Protein AF-A0A1V2LPP2-F1 (afdb_monomer_lite)

Structure (mmCIF, N/CA/C/O backbone):
data_AF-A0A1V2LPP2-F1
#
_entry.id   AF-A0A1V2LPP2-F1
#
loop_
_atom_site.group_PDB
_atom_site.id
_atom_site.type_symbol
_atom_site.label_atom_id
_atom_site.label_alt_id
_atom_site.label_comp_id
_atom_site.label_asym_id
_atom_site.label_entity_id
_atom_site.label_seq_id
_atom_site.pdbx_PDB_ins_code
_atom_site.Cartn_x
_atom_site.Cartn_y
_atom_site.Cartn_z
_atom_site.occupancy
_atom_site.B_iso_or_equiv
_atom_site.auth_seq_id
_atom_site.auth_comp_id
_atom_site.auth_asym_id
_atom_site.auth_atom_id
_atom_site.pdbx_PDB_model_num
ATOM 1 N N . MET A 1 1 ? -11.084 9.846 -14.780 1.00 40.81 1 MET A N 1
ATOM 2 C CA . MET A 1 1 ? -11.431 8.415 -14.647 1.00 40.81 1 MET A CA 1
ATOM 3 C C . MET 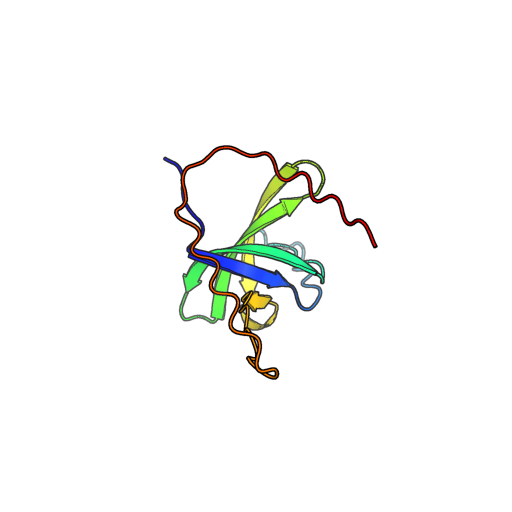A 1 1 ? -11.225 8.029 -13.189 1.00 40.81 1 MET A C 1
ATOM 5 O O . MET A 1 1 ? -10.128 8.234 -12.692 1.00 40.81 1 MET A O 1
ATOM 9 N N . SER A 1 2 ? -12.266 7.594 -12.475 1.00 50.78 2 SER A N 1
ATOM 10 C CA . SER A 1 2 ? -12.162 7.215 -11.057 1.00 50.78 2 SER A CA 1
ATOM 11 C C . SER A 1 2 ? -11.580 5.801 -10.973 1.00 50.78 2 SER A C 1
ATOM 13 O O . SER A 1 2 ? -12.272 4.835 -11.284 1.00 50.78 2 SER A O 1
ATOM 15 N N . GLN A 1 3 ? -10.287 5.676 -10.663 1.00 62.00 3 GLN A N 1
ATOM 16 C CA . GLN A 1 3 ? -9.673 4.365 -10.444 1.00 62.00 3 GLN A CA 1
ATOM 17 C C . GLN A 1 3 ? -10.089 3.867 -9.061 1.00 62.00 3 GLN A C 1
ATOM 19 O O . GLN A 1 3 ? -9.754 4.472 -8.045 1.00 62.00 3 GLN A O 1
ATOM 24 N N . LYS A 1 4 ? -10.873 2.789 -9.037 1.00 78.69 4 LYS A N 1
ATOM 25 C CA . LYS A 1 4 ? -11.294 2.130 -7.804 1.00 78.69 4 LYS A CA 1
ATOM 26 C C . LYS A 1 4 ? -10.186 1.169 -7.357 1.00 78.69 4 LYS A C 1
ATOM 28 O O . LYS A 1 4 ? -9.716 0.401 -8.196 1.00 78.69 4 LYS A O 1
ATOM 33 N N . PRO A 1 5 ? -9.796 1.169 -6.073 1.00 82.56 5 PRO A N 1
ATOM 34 C CA . PRO A 1 5 ? -8.819 0.212 -5.572 1.00 82.56 5 PRO A CA 1
ATOM 35 C C . PRO A 1 5 ? -9.356 -1.215 -5.680 1.00 82.56 5 PRO A C 1
ATOM 37 O O . PRO A 1 5 ? -10.550 -1.455 -5.472 1.00 82.56 5 PRO A O 1
ATOM 40 N N . ILE A 1 6 ? -8.469 -2.159 -5.998 1.00 85.50 6 ILE A N 1
ATOM 41 C CA . ILE A 1 6 ? -8.811 -3.578 -6.116 1.00 85.50 6 ILE A CA 1
ATOM 42 C C . ILE A 1 6 ? -9.188 -4.103 -4.732 1.00 85.50 6 ILE A C 1
ATOM 44 O O . ILE A 1 6 ? -10.247 -4.705 -4.560 1.00 85.50 6 ILE A O 1
ATOM 48 N N . ILE A 1 7 ? -8.323 -3.854 -3.742 1.00 86.88 7 ILE A N 1
ATOM 49 C CA . ILE A 1 7 ? -8.455 -4.343 -2.367 1.00 86.88 7 ILE A CA 1
ATOM 50 C C . ILE A 1 7 ? -7.991 -3.267 -1.385 1.00 86.88 7 ILE A C 1
ATOM 52 O O . ILE A 1 7 ? -7.034 -2.541 -1.644 1.00 86.88 7 ILE A O 1
ATOM 56 N N . THR A 1 8 ? -8.648 -3.212 -0.229 1.00 89.19 8 THR A N 1
ATOM 57 C CA . THR A 1 8 ? -8.192 -2.438 0.928 1.00 89.19 8 THR A CA 1
ATOM 58 C C . THR A 1 8 ? -7.510 -3.369 1.928 1.00 89.19 8 THR A C 1
ATOM 60 O O . THR A 1 8 ? -8.034 -4.431 2.281 1.00 89.19 8 THR A O 1
ATOM 63 N N . ALA A 1 9 ? -6.335 -2.969 2.387 1.00 91.12 9 ALA A N 1
ATOM 64 C CA . ALA A 1 9 ? -5.547 -3.668 3.389 1.00 91.12 9 ALA A CA 1
ATOM 65 C C . ALA A 1 9 ? -5.122 -2.692 4.492 1.00 91.12 9 ALA A C 1
ATOM 67 O O . ALA A 1 9 ? -5.292 -1.481 4.351 1.00 91.12 9 ALA A O 1
ATOM 68 N N . HIS A 1 10 ? -4.573 -3.223 5.579 1.00 91.50 10 HIS A N 1
ATOM 69 C CA . HIS A 1 10 ? -3.813 -2.435 6.544 1.00 91.50 10 HIS A CA 1
ATOM 70 C C . HIS A 1 10 ? -2.372 -2.927 6.595 1.00 91.50 10 HIS A C 1
ATOM 72 O O . HIS A 1 10 ? -2.095 -4.113 6.377 1.00 91.50 10 HIS A O 1
ATOM 78 N N . ALA A 1 11 ? -1.456 -2.012 6.871 1.00 91.94 11 ALA A N 1
ATOM 79 C CA . ALA A 1 11 ? -0.074 -2.342 7.150 1.00 91.94 11 ALA A CA 1
ATOM 80 C C . ALA A 1 11 ? 0.036 -2.983 8.539 1.00 91.94 11 ALA A C 1
ATOM 82 O O . ALA A 1 11 ? -0.448 -2.447 9.528 1.00 91.94 11 ALA A O 1
ATOM 83 N N . ILE A 1 12 ? 0.688 -4.142 8.617 1.00 93.38 12 ILE A N 1
ATOM 84 C CA . ILE A 1 12 ? 0.901 -4.859 9.888 1.00 93.38 12 ILE A CA 1
ATOM 85 C C . ILE A 1 12 ? 2.247 -4.534 10.536 1.00 93.38 12 ILE A C 1
ATOM 87 O O . ILE A 1 12 ? 2.510 -4.952 11.658 1.00 93.38 12 ILE A O 1
ATOM 91 N N . ARG A 1 13 ? 3.132 -3.841 9.815 1.00 91.12 13 ARG A N 1
ATOM 92 C CA . ARG A 1 13 ? 4.452 -3.430 10.295 1.00 91.12 13 ARG A CA 1
ATOM 93 C C . ARG A 1 13 ? 4.970 -2.250 9.480 1.00 91.12 13 ARG A C 1
ATOM 95 O O . ARG A 1 13 ? 4.562 -2.060 8.336 1.00 91.12 13 ARG A O 1
ATOM 102 N N . ASN A 1 14 ? 5.932 -1.532 10.046 1.00 92.81 14 ASN A N 1
ATOM 103 C CA . ASN A 1 14 ? 6.587 -0.418 9.370 1.00 92.81 14 ASN A CA 1
ATOM 104 C C . ASN A 1 14 ? 7.436 -0.909 8.188 1.00 92.81 14 ASN A C 1
ATOM 106 O O . ASN A 1 14 ? 8.202 -1.870 8.310 1.00 92.81 14 ASN A O 1
ATOM 110 N N . TYR A 1 15 ? 7.340 -0.209 7.064 1.00 91.12 15 TYR A N 1
ATOM 111 C CA . TYR A 1 15 ? 8.219 -0.351 5.912 1.00 91.12 15 TYR A CA 1
ATOM 112 C C . TYR A 1 15 ? 8.819 1.014 5.582 1.00 91.12 15 TYR A C 1
ATOM 114 O O . TYR A 1 15 ? 8.117 1.924 5.144 1.00 91.12 15 TYR A O 1
ATOM 122 N N . LEU A 1 16 ? 10.122 1.148 5.823 1.00 91.62 16 LEU A N 1
ATOM 123 C CA . LEU A 1 16 ? 10.890 2.362 5.563 1.00 91.62 16 LEU A CA 1
ATOM 124 C C . LEU A 1 16 ? 11.878 2.057 4.42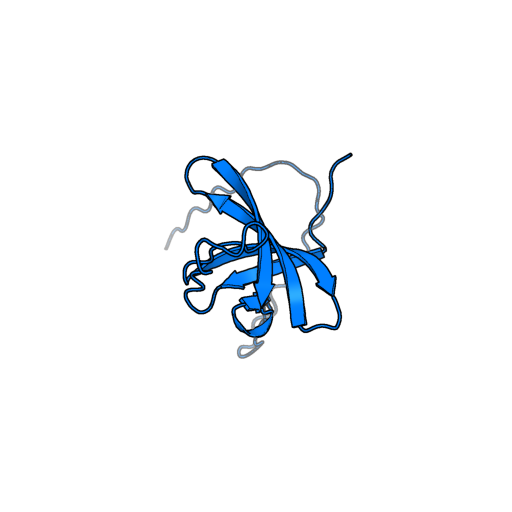8 1.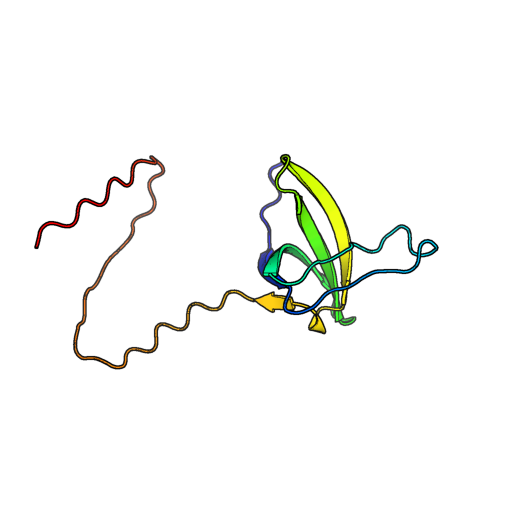00 91.62 16 LEU A C 1
ATOM 126 O O . LEU A 1 16 ? 12.918 1.445 4.689 1.00 91.62 16 LEU A O 1
ATOM 130 N N . PRO A 1 17 ? 11.550 2.383 3.167 1.00 87.50 17 PRO A N 1
ATOM 131 C CA . PRO A 1 17 ? 12.475 2.171 2.063 1.00 87.50 17 PRO A CA 1
ATOM 132 C C . PRO A 1 17 ? 13.691 3.099 2.188 1.00 87.50 17 PRO A C 1
ATOM 134 O O . PRO A 1 17 ? 13.580 4.227 2.663 1.00 87.50 17 PRO A O 1
ATOM 137 N N . SER A 1 18 ? 14.861 2.636 1.740 1.00 87.25 18 SER A N 1
ATOM 138 C CA . SER A 1 18 ? 16.051 3.488 1.631 1.00 87.25 18 SER A CA 1
ATOM 139 C C . SER A 1 18 ? 15.806 4.647 0.658 1.00 87.25 18 SER A C 1
ATOM 141 O O . SER A 1 18 ? 15.116 4.470 -0.346 1.00 87.25 18 SER A O 1
ATOM 143 N N . ASN A 1 19 ? 16.436 5.802 0.897 1.00 79.75 19 ASN A N 1
ATOM 144 C CA . ASN A 1 19 ? 16.262 7.018 0.083 1.00 79.75 19 ASN A CA 1
ATOM 145 C C . ASN A 1 19 ? 16.562 6.834 -1.420 1.00 79.75 19 ASN A C 1
ATOM 147 O O . ASN A 1 19 ? 16.084 7.614 -2.243 1.00 79.75 19 ASN A O 1
ATOM 151 N N . ASP A 1 20 ? 17.325 5.806 -1.793 1.00 82.38 20 ASP A N 1
ATOM 152 C CA . ASP A 1 20 ? 17.652 5.491 -3.189 1.00 82.38 20 ASP A CA 1
ATOM 153 C C . ASP A 1 20 ? 16.474 4.862 -3.961 1.00 82.38 20 ASP A C 1
ATOM 155 O O . ASP A 1 20 ? 16.450 4.862 -5.195 1.00 82.38 20 ASP A O 1
ATOM 159 N N . LEU A 1 21 ? 15.457 4.357 -3.256 1.00 79.94 21 LEU A N 1
ATOM 160 C CA . LEU A 1 21 ? 14.294 3.684 -3.832 1.00 79.94 21 LEU A CA 1
ATOM 161 C C . LEU A 1 21 ? 13.129 4.660 -4.056 1.00 79.94 21 LEU A C 1
ATOM 163 O O . LEU A 1 21 ? 12.121 4.634 -3.354 1.00 79.94 21 LEU A O 1
ATOM 167 N N . LYS A 1 22 ? 13.236 5.489 -5.100 1.00 77.94 22 LYS A N 1
ATOM 168 C CA . LYS A 1 22 ? 12.252 6.546 -5.428 1.00 77.94 22 LYS A CA 1
ATOM 169 C C . LYS A 1 22 ? 10.820 6.069 -5.705 1.00 77.94 22 LYS A C 1
ATOM 171 O O . LYS A 1 22 ? 9.898 6.871 -5.636 1.00 77.94 22 LYS A O 1
ATOM 176 N N . ASN A 1 23 ? 10.635 4.793 -6.036 1.00 87.81 23 ASN A N 1
ATOM 177 C CA . ASN A 1 23 ? 9.324 4.235 -6.383 1.00 87.81 23 ASN A CA 1
ATOM 178 C C . ASN A 1 23 ? 8.682 3.462 -5.224 1.00 87.81 23 ASN A C 1
ATOM 180 O O . ASN A 1 23 ? 7.608 2.889 -5.403 1.00 87.81 23 ASN A O 1
ATOM 184 N N . CYS A 1 24 ? 9.348 3.389 -4.070 1.00 89.44 24 CYS A N 1
ATOM 185 C CA . CYS A 1 24 ? 8.835 2.665 -2.918 1.00 89.44 24 CYS A CA 1
ATOM 186 C C . CYS A 1 24 ? 7.959 3.566 -2.053 1.00 89.44 24 CYS A C 1
ATOM 188 O O . CYS A 1 24 ? 8.278 4.732 -1.829 1.00 89.44 24 CYS A O 1
ATOM 190 N N . LEU A 1 25 ? 6.862 3.001 -1.559 1.00 90.12 25 LEU A N 1
ATOM 191 C CA . LEU A 1 25 ? 5.960 3.685 -0.647 1.00 90.12 25 LEU A CA 1
ATOM 192 C C . LEU A 1 25 ? 6.376 3.397 0.789 1.00 90.12 25 LEU A C 1
ATOM 194 O O . LEU A 1 25 ? 6.586 2.239 1.145 1.00 90.12 25 LEU A O 1
ATOM 198 N N . GLN A 1 26 ? 6.474 4.433 1.613 1.00 90.69 26 GLN A N 1
ATOM 199 C CA . GLN A 1 26 ? 6.632 4.252 3.048 1.00 90.69 26 GLN A CA 1
ATOM 200 C C . GLN A 1 26 ? 5.300 3.793 3.649 1.00 90.69 26 GLN A C 1
ATOM 202 O O . GLN A 1 26 ? 4.258 4.371 3.353 1.00 90.69 26 GLN A O 1
ATOM 207 N N . LEU A 1 27 ? 5.341 2.772 4.504 1.00 90.06 27 LEU A N 1
ATOM 208 C CA . LEU A 1 27 ? 4.176 2.308 5.255 1.00 90.06 27 LEU A CA 1
ATOM 209 C C . LEU A 1 27 ? 4.462 2.394 6.746 1.00 90.06 27 LEU A C 1
ATOM 211 O O . LEU A 1 27 ? 5.513 1.926 7.198 1.00 90.06 27 LEU A O 1
ATOM 215 N N . LEU A 1 28 ? 3.525 2.934 7.516 1.00 91.19 28 LEU A N 1
ATOM 216 C CA . LEU A 1 28 ? 3.524 2.794 8.965 1.00 91.19 28 LEU A CA 1
ATOM 217 C C . LEU A 1 28 ? 2.534 1.706 9.363 1.00 91.19 28 LEU A C 1
ATOM 219 O O . LEU A 1 28 ? 1.552 1.439 8.676 1.00 91.19 28 LEU A O 1
ATOM 223 N N . GLN A 1 29 ? 2.824 1.027 10.463 1.00 92.25 29 GLN A N 1
ATOM 224 C CA . GLN A 1 29 ? 1.919 0.048 11.036 1.00 92.25 29 GLN A CA 1
ATOM 225 C C . GLN A 1 29 ? 0.555 0.694 11.317 1.00 92.25 29 GLN A C 1
ATOM 227 O O . GLN A 1 29 ? 0.486 1.835 11.766 1.00 92.25 29 GLN A O 1
ATOM 232 N N . ASP A 1 30 ? -0.506 -0.065 11.051 1.00 89.25 30 ASP A N 1
ATOM 233 C CA . ASP A 1 30 ? -1.913 0.324 11.167 1.00 89.25 30 ASP A CA 1
ATOM 234 C C . ASP A 1 30 ? -2.407 1.338 10.114 1.00 89.25 30 ASP A C 1
ATOM 236 O O . ASP A 1 30 ? -3.597 1.664 10.094 1.00 89.25 30 ASP A O 1
ATOM 240 N N . ASP A 1 31 ? -1.558 1.751 9.161 1.00 89.81 31 ASP A N 1
ATOM 241 C CA . ASP A 1 31 ? -1.991 2.555 8.014 1.00 89.81 31 ASP A CA 1
ATOM 242 C C . ASP A 1 31 ? -2.924 1.770 7.088 1.00 89.81 31 ASP A C 1
ATOM 244 O O . ASP A 1 31 ? -2.729 0.581 6.810 1.00 89.81 31 ASP A O 1
ATOM 248 N N . VAL A 1 32 ? -3.920 2.468 6.538 1.00 89.69 32 VAL A N 1
ATOM 249 C CA . VAL A 1 32 ? -4.828 1.917 5.529 1.00 89.69 32 VAL A CA 1
ATOM 250 C C . VAL A 1 32 ? -4.225 2.096 4.142 1.00 89.69 32 VAL A C 1
ATOM 252 O O . VAL A 1 32 ? -3.973 3.210 3.684 1.00 89.69 32 VAL A O 1
ATOM 255 N N . VAL A 1 33 ? -4.069 0.976 3.445 1.00 91.62 33 VAL A N 1
ATOM 256 C CA . VAL A 1 33 ? -3.466 0.892 2.116 1.00 91.62 33 VAL A CA 1
ATOM 257 C C . VAL A 1 33 ? -4.499 0.456 1.092 1.00 91.62 33 VAL A C 1
ATOM 259 O O . VAL A 1 33 ? -5.214 -0.539 1.261 1.00 91.62 33 VAL A O 1
ATOM 262 N N . TYR A 1 34 ? -4.542 1.188 -0.012 1.00 91.50 34 TYR A N 1
ATOM 263 C CA . TYR A 1 34 ? -5.410 0.913 -1.144 1.00 91.50 34 TYR A CA 1
ATOM 264 C C . TYR A 1 34 ? -4.584 0.284 -2.258 1.00 91.50 34 TYR A C 1
ATOM 266 O O . TYR A 1 34 ? -3.789 0.953 -2.913 1.00 91.50 34 TYR A O 1
ATOM 274 N N . ILE A 1 35 ? -4.752 -1.020 -2.457 1.00 91.69 35 ILE A N 1
ATOM 275 C CA . ILE A 1 35 ? -3.982 -1.783 -3.438 1.00 91.69 35 ILE A CA 1
ATOM 276 C C . ILE A 1 35 ? -4.589 -1.545 -4.820 1.00 91.69 35 ILE A C 1
ATOM 278 O O . ILE A 1 35 ? -5.764 -1.849 -5.056 1.00 91.69 35 ILE A O 1
ATOM 282 N N . MET A 1 36 ? -3.773 -0.995 -5.716 1.00 90.19 36 MET A N 1
ATOM 283 C CA . MET A 1 36 ? -4.145 -0.636 -7.083 1.00 90.19 36 MET A CA 1
ATOM 284 C C . MET A 1 36 ? -3.754 -1.724 -8.076 1.00 90.19 36 MET A C 1
ATOM 286 O O . MET A 1 36 ? -4.514 -1.968 -9.006 1.00 90.19 36 MET A O 1
ATOM 290 N N . ASP A 1 37 ? -2.616 -2.389 -7.858 1.00 88.31 37 ASP A N 1
ATOM 291 C CA . ASP A 1 37 ? -2.168 -3.516 -8.673 1.00 88.31 37 ASP A CA 1
ATOM 292 C C . ASP A 1 37 ? -1.488 -4.590 -7.813 1.00 88.31 37 ASP A C 1
ATOM 294 O O . ASP A 1 37 ? -0.681 -4.301 -6.922 1.00 88.31 37 ASP A O 1
ATOM 298 N N . LYS A 1 38 ? -1.829 -5.847 -8.091 1.00 85.94 38 LYS A N 1
ATOM 299 C CA . LYS A 1 38 ? -1.254 -7.026 -7.453 1.00 85.94 38 LYS A CA 1
ATOM 300 C C . LYS A 1 38 ? -0.353 -7.728 -8.453 1.00 85.94 38 LYS A C 1
ATOM 302 O O . LYS A 1 38 ? -0.807 -8.600 -9.185 1.00 85.94 38 LYS A O 1
ATOM 307 N N . SER A 1 39 ? 0.928 -7.376 -8.445 1.00 83.25 39 SER A N 1
ATOM 308 C CA . SER A 1 39 ? 1.922 -8.142 -9.192 1.00 83.25 39 SER A CA 1
ATOM 309 C C . SER A 1 39 ? 2.207 -9.480 -8.499 1.00 83.25 39 SER A C 1
ATOM 311 O O . SER A 1 39 ? 2.273 -9.555 -7.265 1.00 83.25 39 SER A O 1
ATOM 313 N N . ASP A 1 40 ? 2.441 -10.524 -9.296 1.00 78.69 40 ASP A N 1
ATOM 314 C CA . ASP A 1 40 ? 2.827 -11.865 -8.829 1.00 78.69 40 ASP A CA 1
ATOM 315 C C . ASP A 1 40 ? 4.205 -11.880 -8.144 1.00 78.69 40 ASP A C 1
ATOM 317 O O . ASP A 1 40 ? 4.528 -12.789 -7.380 1.00 78.69 40 ASP A O 1
ATOM 321 N N . ASN A 1 41 ? 4.993 -10.819 -8.333 1.00 79.94 41 ASN A N 1
ATOM 322 C CA . ASN A 1 41 ? 6.339 -10.661 -7.782 1.00 79.94 41 ASN A CA 1
ATOM 323 C C . ASN A 1 41 ? 6.359 -10.328 -6.278 1.00 79.94 41 ASN A C 1
ATOM 325 O O . ASN A 1 41 ? 7.391 -9.911 -5.763 1.00 79.94 41 ASN A O 1
ATOM 329 N N . GLN A 1 42 ? 5.232 -10.460 -5.570 1.00 86.38 42 GLN A N 1
ATOM 330 C CA . GLN A 1 42 ? 5.058 -10.090 -4.155 1.00 86.38 42 GLN A CA 1
ATOM 331 C C . GLN A 1 42 ? 5.282 -8.603 -3.839 1.00 86.38 42 GLN A C 1
ATOM 333 O O . GLN A 1 42 ? 5.344 -8.235 -2.668 1.00 86.38 42 GLN A O 1
ATOM 338 N N . TRP A 1 43 ? 5.371 -7.745 -4.852 1.00 90.06 43 TRP A N 1
ATOM 339 C CA . TRP A 1 43 ? 5.388 -6.293 -4.708 1.00 90.06 43 TRP A CA 1
ATOM 340 C C . TRP A 1 43 ? 4.088 -5.743 -5.262 1.00 90.06 43 TRP A C 1
ATOM 342 O O . TRP A 1 43 ? 3.714 -6.046 -6.394 1.00 90.06 43 TRP A O 1
ATOM 352 N N . TRP A 1 44 ? 3.378 -4.970 -4.456 1.00 91.75 44 TRP A N 1
ATOM 353 C CA . TRP A 1 44 ? 2.084 -4.420 -4.829 1.00 91.75 44 TRP A CA 1
ATOM 354 C C . TRP A 1 44 ? 2.193 -2.913 -4.996 1.00 91.75 44 TRP A C 1
ATOM 356 O O . TRP A 1 44 ? 2.855 -2.238 -4.205 1.00 91.75 44 TRP A O 1
ATOM 366 N N . ASP A 1 45 ? 1.541 -2.404 -6.037 1.00 91.62 45 ASP A N 1
ATOM 367 C CA . ASP A 1 45 ? 1.369 -0.973 -6.235 1.00 91.62 45 ASP A CA 1
ATOM 368 C C . ASP A 1 45 ? 0.147 -0.523 -5.446 1.00 91.62 45 ASP A C 1
ATOM 370 O O . ASP A 1 45 ? -0.939 -1.116 -5.521 1.00 91.62 45 ASP A O 1
ATOM 374 N N . SER A 1 46 ? 0.329 0.523 -4.658 1.00 91.81 46 SER A N 1
ATOM 375 C CA . SER A 1 46 ? -0.697 0.977 -3.741 1.00 91.81 46 SER A CA 1
ATOM 376 C C . SER A 1 46 ? -0.620 2.453 -3.463 1.00 91.81 46 SER A C 1
ATOM 378 O O . SER A 1 46 ? 0.354 3.134 -3.779 1.00 91.81 46 SER A O 1
ATOM 380 N N . VAL A 1 47 ? -1.693 2.918 -2.848 1.00 91.56 47 VAL A N 1
ATOM 381 C CA . VAL A 1 47 ? -1.886 4.294 -2.459 1.00 91.56 47 VAL A CA 1
ATOM 382 C C . VAL A 1 47 ? -2.175 4.350 -0.965 1.00 91.56 47 VAL A C 1
ATOM 384 O O . VAL A 1 47 ? -3.044 3.627 -0.472 1.00 91.56 47 VAL A O 1
ATOM 387 N N . VAL A 1 48 ? -1.474 5.235 -0.266 1.00 90.25 48 VAL A N 1
ATOM 388 C CA . VAL A 1 48 ? -1.759 5.640 1.113 1.00 90.25 48 VAL A CA 1
ATOM 389 C C . VAL A 1 48 ? -2.299 7.061 1.099 1.00 90.25 48 VAL A C 1
ATOM 391 O O . VAL A 1 48 ? -1.892 7.902 0.293 1.00 90.25 48 VAL A O 1
ATOM 394 N N . LEU A 1 49 ? -3.262 7.302 1.979 1.00 87.50 49 LEU A N 1
ATOM 395 C CA . LEU A 1 49 ? -3.819 8.618 2.242 1.00 87.50 49 LEU A CA 1
ATOM 396 C C . LEU A 1 49 ? -3.307 9.080 3.600 1.00 87.50 49 LEU A C 1
ATOM 398 O O . LEU A 1 49 ? -3.637 8.478 4.620 1.00 87.50 49 LEU A O 1
ATOM 402 N N . ASP A 1 50 ? -2.530 10.157 3.601 1.00 81.75 50 ASP A N 1
ATOM 403 C CA . ASP A 1 50 ? -2.084 10.786 4.836 1.00 81.75 50 ASP A CA 1
ATOM 404 C C . ASP A 1 50 ? -3.282 11.396 5.586 1.00 81.75 50 ASP A C 1
ATOM 406 O O . ASP A 1 50 ? -4.269 11.801 4.958 1.00 81.75 50 ASP A O 1
ATOM 410 N N . PRO A 1 51 ? -3.182 11.595 6.913 1.00 79.50 51 PRO A N 1
ATOM 411 C CA . PRO A 1 51 ? -4.212 12.281 7.699 1.00 79.50 51 PRO A CA 1
ATOM 412 C C . PRO A 1 51 ? -4.545 13.696 7.196 1.00 79.50 51 PRO A C 1
ATOM 414 O O . PRO A 1 51 ? -5.635 14.207 7.435 1.00 79.50 51 PRO A O 1
ATOM 417 N N . ILE A 1 52 ? -3.600 14.329 6.493 1.00 83.75 52 ILE A N 1
ATOM 418 C CA . ILE A 1 52 ? -3.724 15.674 5.907 1.00 83.75 52 ILE A CA 1
ATOM 419 C C . ILE A 1 52 ? -4.441 15.625 4.537 1.00 83.75 52 ILE A C 1
ATOM 421 O O . ILE A 1 52 ? -4.808 16.659 3.985 1.00 83.75 52 ILE A O 1
ATOM 425 N N . GLY A 1 53 ? -4.684 14.429 3.990 1.00 82.88 53 GLY A N 1
ATOM 426 C CA . GLY A 1 53 ? -5.324 14.213 2.690 1.00 82.88 53 GLY A CA 1
ATOM 427 C C . GLY A 1 53 ? -4.351 14.114 1.513 1.00 82.88 53 GLY A C 1
ATOM 428 O O . GLY A 1 53 ? -4.792 14.081 0.364 1.00 82.88 53 GLY A O 1
ATOM 429 N N . ASN A 1 54 ? -3.041 14.055 1.771 1.00 85.50 54 ASN A N 1
ATOM 430 C CA . ASN A 1 54 ? -2.056 13.810 0.721 1.00 85.50 54 ASN A CA 1
ATOM 431 C C . ASN A 1 54 ? -2.127 12.355 0.263 1.00 85.50 54 ASN A C 1
ATOM 433 O O . ASN A 1 54 ? -2.289 11.439 1.064 1.00 85.50 54 ASN A O 1
ATOM 437 N N . VAL A 1 55 ? -1.990 12.157 -1.042 1.00 88.12 55 VAL A N 1
ATOM 438 C CA . VAL A 1 55 ? -2.038 10.841 -1.672 1.00 88.12 55 VAL A CA 1
ATOM 439 C C . VAL A 1 55 ? -0.619 10.453 -2.047 1.00 88.12 55 VAL A C 1
ATOM 441 O O . VAL A 1 55 ? -0.018 11.079 -2.919 1.00 88.12 55 VAL A O 1
ATOM 444 N N . GLN A 1 56 ? -0.093 9.415 -1.409 1.00 90.19 56 GLN A N 1
ATOM 445 C CA . GLN A 1 56 ? 1.216 8.861 -1.727 1.00 90.19 56 GLN A CA 1
ATOM 446 C C . GLN A 1 56 ? 1.031 7.528 -2.442 1.00 90.19 56 GLN A C 1
ATOM 448 O O . GLN A 1 56 ? 0.309 6.660 -1.959 1.00 90.19 56 GLN A O 1
ATOM 453 N N . ARG A 1 57 ? 1.661 7.363 -3.607 1.00 91.19 57 ARG A N 1
ATOM 454 C CA . ARG A 1 57 ? 1.611 6.123 -4.388 1.00 91.19 57 ARG A CA 1
ATOM 455 C C . ARG A 1 57 ? 2.997 5.524 -4.498 1.00 91.19 57 ARG A C 1
ATOM 457 O O . ARG A 1 57 ? 3.954 6.242 -4.770 1.00 91.19 57 ARG A O 1
ATOM 464 N N . GLY A 1 58 ? 3.077 4.211 -4.375 1.00 92.00 58 GLY A N 1
ATOM 465 C CA . GLY A 1 58 ? 4.303 3.494 -4.656 1.00 92.00 58 GLY A CA 1
ATOM 466 C C . GLY A 1 58 ? 4.195 2.012 -4.363 1.00 92.00 58 GLY A C 1
ATOM 467 O O . GLY A 1 58 ? 3.141 1.474 -4.008 1.00 92.00 58 GLY A O 1
ATOM 468 N N . TRP A 1 59 ? 5.342 1.371 -4.515 1.00 91.81 59 TRP A N 1
ATOM 469 C CA . TRP A 1 59 ? 5.490 -0.063 -4.395 1.00 91.81 59 TRP A CA 1
ATOM 470 C C . TRP A 1 59 ? 5.912 -0.454 -2.989 1.00 91.81 59 TRP A C 1
ATOM 472 O O . TRP A 1 59 ? 6.771 0.185 -2.379 1.00 91.81 59 TRP A O 1
ATOM 482 N N . PHE A 1 60 ? 5.342 -1.544 -2.496 1.00 92.06 60 PHE A N 1
ATOM 483 C CA . PHE A 1 60 ? 5.773 -2.147 -1.245 1.00 92.06 60 PHE A CA 1
ATOM 484 C C . PHE A 1 60 ? 5.630 -3.679 -1.306 1.00 92.06 60 PHE A C 1
ATOM 486 O O . PHE A 1 60 ? 4.826 -4.209 -2.080 1.00 92.06 60 PHE A O 1
ATOM 493 N N . PRO A 1 61 ? 6.390 -4.418 -0.487 1.00 92.31 61 PRO A N 1
ATOM 494 C CA . PRO A 1 61 ? 6.265 -5.868 -0.371 1.00 92.31 61 PRO A CA 1
ATOM 495 C C . PRO A 1 61 ? 4.940 -6.303 0.280 1.00 92.31 61 PRO A C 1
ATOM 497 O O . PRO A 1 61 ? 4.663 -5.997 1.439 1.00 92.31 61 PRO A O 1
ATOM 500 N N . ALA A 1 62 ? 4.165 -7.127 -0.425 1.00 90.19 62 ALA A N 1
ATOM 501 C CA . ALA A 1 62 ? 2.849 -7.643 -0.039 1.00 90.19 62 ALA A CA 1
ATOM 502 C C . ALA A 1 62 ? 2.787 -8.207 1.388 1.00 90.19 62 ALA A C 1
ATOM 504 O O . ALA A 1 62 ? 1.793 -8.040 2.095 1.00 90.19 62 ALA A O 1
ATOM 505 N N . SER A 1 63 ? 3.875 -8.841 1.833 1.00 91.56 63 SER A N 1
ATOM 506 C CA . SER A 1 63 ? 3.984 -9.463 3.152 1.00 91.56 63 SER A CA 1
ATOM 507 C C . SER A 1 63 ? 3.853 -8.476 4.316 1.00 91.56 63 SER A C 1
ATOM 509 O O . SER A 1 63 ? 3.676 -8.926 5.446 1.00 91.56 63 SER A O 1
ATOM 511 N N . TYR A 1 64 ? 3.974 -7.165 4.076 1.00 91.81 64 TYR A N 1
ATOM 512 C CA . TYR A 1 64 ? 3.853 -6.094 5.075 1.00 91.81 64 TYR A CA 1
ATOM 513 C C . TYR A 1 64 ? 2.407 -5.652 5.305 1.00 91.81 64 TYR A C 1
ATOM 515 O O . TYR A 1 64 ? 2.152 -4.825 6.179 1.00 91.81 64 TYR A O 1
ATOM 523 N N . THR A 1 65 ? 1.457 -6.217 4.560 1.00 91.31 65 THR A N 1
ATOM 524 C CA . THR A 1 65 ? 0.046 -5.846 4.643 1.00 91.31 65 THR A CA 1
ATOM 525 C C . THR A 1 65 ? -0.845 -7.056 4.809 1.00 91.31 65 THR A C 1
ATOM 527 O O . THR A 1 65 ? -0.553 -8.142 4.309 1.00 91.31 65 THR A O 1
ATOM 530 N N . VAL A 1 66 ? -1.963 -6.852 5.494 1.00 90.44 66 VAL A N 1
ATOM 531 C CA . VAL A 1 66 ? -3.022 -7.844 5.631 1.00 90.44 66 VAL A CA 1
ATOM 532 C C . VAL A 1 66 ? -4.316 -7.239 5.118 1.00 90.44 66 VAL A C 1
ATOM 534 O O . VAL A 1 66 ? -4.711 -6.127 5.469 1.00 90.44 66 VAL A O 1
ATOM 537 N N . THR A 1 67 ? -4.983 -7.975 4.236 1.00 87.00 67 THR A N 1
ATOM 538 C CA . THR A 1 67 ? -6.271 -7.565 3.681 1.00 87.00 67 THR A CA 1
ATOM 539 C C . THR A 1 67 ? -7.313 -7.465 4.783 1.00 87.00 67 THR A C 1
ATOM 541 O O . THR A 1 67 ? -7.370 -8.335 5.652 1.00 87.00 67 THR A O 1
ATOM 544 N N . PHE A 1 68 ? -8.187 -6.460 4.718 1.00 78.69 68 PHE A N 1
ATOM 545 C CA . PHE A 1 68 ? -9.346 -6.411 5.605 1.00 78.69 68 PHE A CA 1
ATOM 546 C C . PHE A 1 68 ? -10.328 -7.530 5.240 1.00 78.69 68 PHE A C 1
ATOM 548 O O . PHE A 1 68 ? -11.209 -7.371 4.398 1.00 78.69 68 PHE A O 1
ATOM 555 N N . THR A 1 69 ?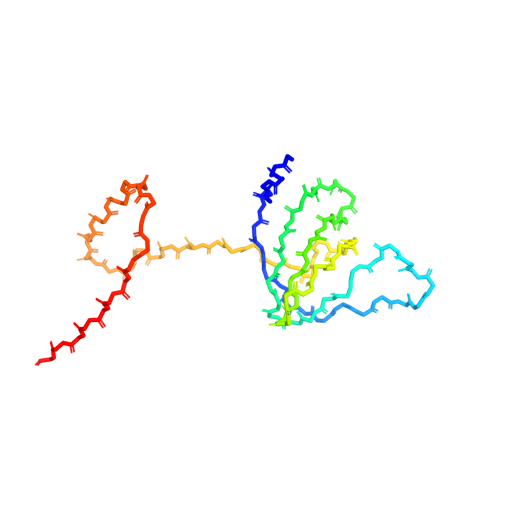 -10.174 -8.690 5.871 1.00 62.94 69 THR A N 1
ATOM 556 C CA . THR A 1 69 ? -11.160 -9.771 5.843 1.00 62.94 69 THR A CA 1
ATOM 557 C C . THR A 1 69 ? -12.052 -9.650 7.066 1.00 62.94 69 THR A C 1
ATOM 559 O O . THR A 1 69 ? -11.663 -10.036 8.164 1.00 62.94 69 THR A O 1
ATOM 562 N N . PHE A 1 70 ? -13.269 -9.139 6.878 1.00 55.09 70 PHE A N 1
ATOM 563 C CA . PHE A 1 70 ? -14.322 -9.253 7.886 1.00 55.09 70 PHE A CA 1
ATOM 564 C C . PHE A 1 70 ? -14.794 -10.708 7.940 1.00 55.09 70 PHE A C 1
ATOM 566 O O . PHE A 1 70 ? -15.758 -11.099 7.279 1.00 55.09 70 PHE A O 1
ATOM 573 N N . THR A 1 71 ? -14.095 -11.538 8.710 1.00 44.72 71 THR A N 1
ATOM 574 C CA . THR A 1 71 ? -14.601 -12.852 9.090 1.00 44.72 71 THR A CA 1
ATOM 575 C C . THR A 1 71 ? -15.646 -12.635 10.175 1.00 44.72 71 THR A C 1
ATOM 577 O O . THR A 1 71 ? -15.345 -12.495 11.356 1.00 44.72 71 THR A O 1
ATOM 580 N N . PHE A 1 72 ? -16.917 -12.580 9.777 1.00 48.81 72 PHE A N 1
ATOM 581 C CA . PHE A 1 72 ? -18.003 -12.728 10.738 1.00 48.81 72 PHE A CA 1
ATOM 582 C C . PHE A 1 72 ? -17.962 -14.167 11.254 1.00 48.81 72 PHE A C 1
ATOM 584 O O . PHE A 1 72 ? -18.584 -15.066 10.685 1.00 48.81 72 PHE A O 1
ATOM 591 N N . THR A 1 73 ? -17.195 -14.407 12.317 1.00 39.59 73 THR A N 1
ATOM 592 C CA . THR A 1 73 ? -17.277 -15.644 13.085 1.00 39.59 73 THR A CA 1
ATOM 593 C C . THR A 1 73 ? -18.663 -15.683 13.714 1.00 39.59 73 THR A C 1
ATOM 595 O O . THR A 1 73 ? -18.941 -15.080 14.748 1.00 39.59 73 THR A O 1
ATOM 598 N N . SER A 1 74 ? -19.582 -16.367 13.030 1.00 45.00 74 SER A N 1
ATOM 599 C CA . SER A 1 74 ? -20.918 -16.684 13.526 1.00 45.00 74 SER A CA 1
ATOM 600 C C . SER A 1 74 ? -20.788 -17.686 14.677 1.00 45.00 74 SER A C 1
ATOM 602 O O . SER A 1 74 ? -21.026 -18.878 14.536 1.00 45.00 74 SER A O 1
ATOM 604 N N . SER A 1 75 ? -20.353 -17.184 15.829 1.00 54.19 75 SER A N 1
ATOM 605 C CA . SER A 1 75 ? -20.259 -17.895 17.100 1.00 54.19 75 SER A CA 1
ATOM 606 C C . SER A 1 75 ? -21.241 -17.274 18.095 1.00 54.19 75 SER A C 1
ATOM 608 O O . SER A 1 75 ? -20.893 -16.895 19.208 1.00 54.19 75 SER A O 1
ATOM 610 N N . SER A 1 7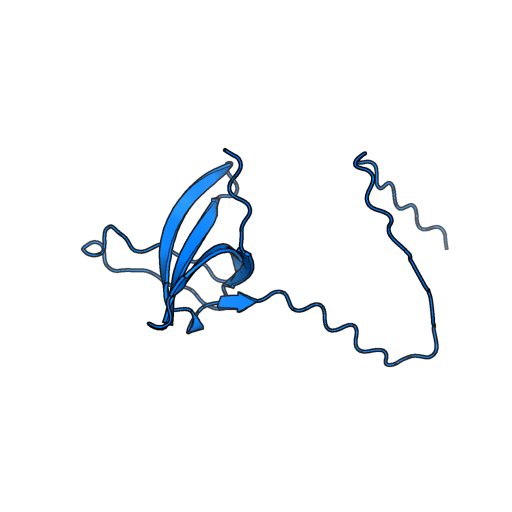6 ? -22.491 -17.110 17.676 1.00 41.12 76 SER A N 1
ATOM 611 C CA . SER A 1 76 ? -23.641 -17.070 18.577 1.00 41.12 76 SER A CA 1
ATOM 612 C C . SER A 1 76 ? -24.913 -17.087 17.745 1.00 41.12 76 SER A C 1
ATOM 614 O O . SER A 1 76 ? -24.965 -16.483 16.674 1.00 41.12 76 SER A O 1
ATOM 616 N N . LYS A 1 77 ? -25.933 -17.804 18.222 1.00 49.38 77 LYS A N 1
ATOM 617 C CA . LYS A 1 77 ? -27.252 -17.980 17.592 1.00 49.38 77 LYS A CA 1
ATOM 618 C C . LYS A 1 77 ? -28.046 -16.666 17.552 1.00 49.38 77 LYS A C 1
ATOM 620 O O . LYS A 1 77 ? -29.112 -16.562 18.144 1.00 49.38 77 LYS A O 1
ATOM 625 N N . PHE A 1 78 ? -27.552 -15.669 16.833 1.00 45.72 78 PHE A N 1
ATOM 626 C CA . PHE A 1 78 ? -28.269 -14.432 16.582 1.00 45.72 78 PHE A CA 1
ATOM 627 C C . PHE A 1 78 ? -28.164 -14.103 15.094 1.00 45.72 78 PHE A C 1
ATOM 629 O O . PHE A 1 78 ? -27.255 -13.423 14.625 1.00 45.72 78 PHE A O 1
ATOM 636 N N . LYS A 1 79 ? -29.096 -14.662 14.314 1.00 40.06 79 LYS A N 1
ATOM 637 C CA . LYS A 1 79 ? -29.277 -14.295 12.907 1.00 40.06 79 LYS A CA 1
ATOM 638 C C . LYS A 1 79 ? -29.947 -12.926 12.852 1.00 40.06 79 LYS A C 1
ATOM 640 O O . LYS A 1 79 ? -31.169 -12.841 12.802 1.00 40.06 79 LYS A O 1
ATOM 645 N N . PHE A 1 80 ? -29.149 -11.866 12.821 1.00 44.56 80 PHE A N 1
ATOM 646 C CA . PHE A 1 80 ? -29.633 -10.546 12.436 1.00 44.56 80 PHE A CA 1
ATOM 647 C C . PHE A 1 80 ? -29.265 -10.305 10.966 1.00 44.56 80 PHE A C 1
ATOM 649 O O . PHE A 1 80 ? -28.110 -10.071 10.619 1.00 44.56 80 PHE A O 1
ATOM 656 N N . LYS A 1 81 ? -30.239 -10.475 10.066 1.00 35.56 81 LYS A N 1
ATOM 657 C CA . LYS A 1 81 ? -30.038 -10.363 8.615 1.00 35.56 81 LYS A CA 1
ATOM 658 C C . LYS A 1 81 ? -30.189 -8.899 8.195 1.00 35.56 81 LYS A C 1
ATOM 660 O O . LYS A 1 81 ? -31.283 -8.477 7.834 1.00 35.56 81 LYS A O 1
ATOM 665 N N . ILE A 1 82 ? -29.104 -8.126 8.226 1.00 41.56 82 ILE A N 1
ATOM 666 C CA . ILE A 1 82 ? -29.101 -6.769 7.661 1.00 41.56 82 ILE A CA 1
ATOM 667 C C . ILE A 1 82 ? -28.786 -6.872 6.169 1.00 41.56 82 ILE A C 1
ATOM 669 O O . ILE A 1 82 ? -27.682 -7.239 5.777 1.00 41.56 82 ILE A O 1
ATOM 673 N N . THR A 1 83 ? -29.770 -6.564 5.326 1.00 40.28 83 THR A N 1
ATOM 674 C CA . THR A 1 83 ? -29.572 -6.478 3.874 1.00 40.28 83 THR A CA 1
ATOM 675 C C . THR A 1 83 ? -29.360 -5.014 3.512 1.00 40.28 83 THR A C 1
ATOM 677 O O . THR A 1 83 ? -30.324 -4.268 3.359 1.00 40.28 83 THR A O 1
ATOM 680 N N . PHE A 1 84 ? -28.104 -4.587 3.387 1.00 37.03 84 PHE A N 1
ATOM 681 C CA . PHE A 1 84 ? -27.791 -3.259 2.864 1.00 37.03 84 PHE A CA 1
ATOM 682 C C . PHE A 1 84 ? -27.979 -3.255 1.344 1.00 37.03 84 PHE A C 1
ATOM 684 O O . PHE A 1 84 ? -27.119 -3.714 0.595 1.00 37.03 84 PHE A O 1
ATOM 691 N N . LYS A 1 85 ? -29.110 -2.722 0.873 1.00 41.06 85 LYS A N 1
ATOM 692 C CA . LYS A 1 85 ? -29.204 -2.228 -0.504 1.00 41.06 85 LYS A CA 1
ATOM 693 C C . LYS A 1 85 ? -28.523 -0.864 -0.539 1.00 41.06 85 LYS A C 1
ATOM 695 O O . LYS A 1 85 ? -29.017 0.093 0.049 1.00 41.06 85 LYS A O 1
ATOM 700 N N . PHE A 1 86 ? -27.356 -0.808 -1.172 1.00 33.28 86 PHE A N 1
ATOM 701 C CA . PHE A 1 86 ? -26.588 0.421 -1.334 1.00 33.28 86 PHE A CA 1
ATOM 702 C C . PHE A 1 86 ? -27.338 1.392 -2.254 1.00 33.28 86 PHE A C 1
ATOM 704 O O . PHE A 1 86 ? -27.243 1.296 -3.475 1.00 33.28 86 PHE A O 1
ATOM 711 N N . THR A 1 87 ? -28.032 2.359 -1.656 1.00 36.59 87 THR A N 1
ATOM 712 C CA . THR A 1 87 ? -28.314 3.641 -2.303 1.00 36.59 87 THR A CA 1
ATOM 713 C C . THR A 1 87 ? -27.678 4.730 -1.451 1.00 36.59 87 THR A C 1
ATOM 715 O O . THR A 1 87 ? -27.990 4.899 -0.276 1.00 36.59 87 THR A O 1
ATOM 718 N N . PHE A 1 88 ? -26.720 5.419 -2.057 1.00 42.66 88 PHE A N 1
ATOM 719 C CA . PHE A 1 88 ? -25.882 6.458 -1.473 1.00 42.66 88 PHE A CA 1
ATOM 720 C C . PHE A 1 88 ? -26.734 7.608 -0.897 1.00 42.66 88 PHE A C 1
ATOM 722 O O . PHE A 1 88 ? -27.265 8.392 -1.675 1.00 42.66 88 PHE A O 1
ATOM 729 N N . LYS A 1 89 ? -26.845 7.728 0.436 1.00 37.31 89 LYS A N 1
ATOM 730 C CA . LYS A 1 89 ? -26.937 8.997 1.194 1.00 37.31 89 LYS A CA 1
ATOM 731 C C . LYS A 1 89 ? -26.459 8.750 2.630 1.00 37.31 89 LYS A C 1
ATOM 733 O O . LYS A 1 89 ? -27.030 7.945 3.356 1.00 37.31 89 LYS A O 1
ATOM 738 N N . ILE A 1 90 ? -25.379 9.427 3.006 1.00 49.31 90 ILE A N 1
ATOM 739 C CA . ILE A 1 90 ? -24.799 9.418 4.352 1.00 49.31 90 ILE A CA 1
ATOM 740 C C . ILE A 1 90 ? -25.754 10.112 5.327 1.00 49.31 90 ILE A C 1
ATOM 742 O O . ILE A 1 90 ? -26.075 11.280 5.133 1.00 49.31 90 ILE A O 1
ATOM 746 N N . ALA A 1 91 ? -26.158 9.394 6.374 1.00 48.50 91 ALA A N 1
ATOM 747 C CA . ALA A 1 91 ? -26.352 9.903 7.731 1.00 48.50 91 ALA A CA 1
ATOM 748 C C . ALA A 1 91 ? -26.553 8.693 8.653 1.00 48.50 91 ALA A C 1
ATOM 750 O O . ALA A 1 91 ? -27.587 8.032 8.608 1.00 48.50 91 ALA A O 1
ATOM 751 N N . VAL A 1 92 ? -25.545 8.374 9.463 1.00 40.81 92 VAL A N 1
ATOM 752 C CA . VAL A 1 92 ? -25.658 7.357 10.510 1.00 40.81 92 VAL A CA 1
ATOM 753 C C . VAL A 1 92 ? -25.612 8.089 11.846 1.00 40.81 92 VAL A C 1
ATOM 755 O O . VAL A 1 92 ? -24.542 8.460 12.318 1.00 40.81 92 VAL A O 1
ATOM 758 N N . THR A 1 93 ? -26.779 8.322 12.446 1.00 40.22 93 THR A N 1
ATOM 759 C CA . THR A 1 93 ? -26.889 8.675 13.867 1.00 40.22 93 THR A CA 1
ATOM 760 C C . THR A 1 93 ? -27.294 7.412 14.609 1.00 40.22 93 THR A C 1
ATOM 762 O O . THR 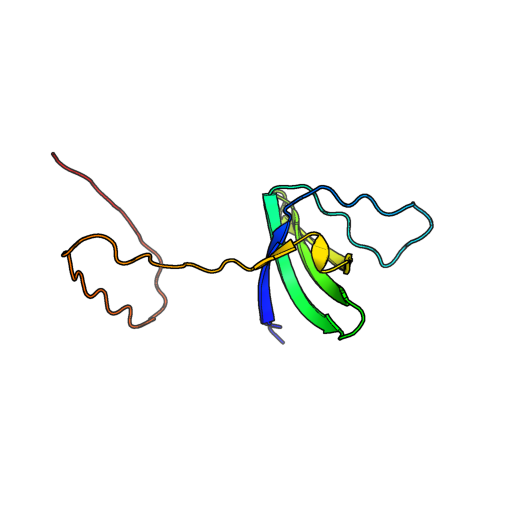A 1 93 ? -28.430 6.959 14.499 1.00 40.22 93 THR A O 1
ATOM 765 N N . VAL A 1 94 ? -26.348 6.814 15.334 1.00 42.62 94 VAL A N 1
ATOM 766 C CA . VAL A 1 94 ? -26.631 5.695 16.237 1.00 42.62 94 VAL A CA 1
ATOM 767 C C . VAL A 1 94 ? -26.848 6.271 17.632 1.00 42.62 94 VAL A C 1
ATOM 769 O O . VAL A 1 94 ? -25.925 6.829 18.218 1.00 42.62 94 VAL A O 1
ATOM 772 N N . THR A 1 95 ? -28.063 6.152 18.167 1.00 32.16 95 THR A N 1
ATOM 773 C CA . THR A 1 95 ? -28.367 6.481 19.566 1.00 32.16 95 THR A CA 1
ATOM 774 C C . THR A 1 95 ? -28.666 5.187 20.306 1.00 32.16 95 THR A C 1
ATOM 776 O O . THR A 1 95 ? -29.654 4.518 20.015 1.00 32.16 95 THR A O 1
ATOM 779 N N . PHE A 1 96 ? -27.811 4.834 21.261 1.00 39.72 96 PHE A N 1
ATOM 780 C CA . PHE A 1 96 ? -28.080 3.748 22.196 1.00 39.72 96 PHE A CA 1
ATOM 781 C C . PHE A 1 96 ? -28.847 4.307 23.394 1.00 39.72 96 PHE A C 1
ATOM 783 O O . PHE A 1 96 ? -28.452 5.321 23.970 1.00 39.72 96 PHE A O 1
ATOM 790 N N . LYS A 1 97 ? -29.943 3.647 23.765 1.00 35.22 97 LYS A N 1
ATOM 791 C CA . LYS A 1 97 ? -30.668 3.897 25.011 1.00 35.22 97 LYS A CA 1
ATOM 792 C C . LYS A 1 97 ? -30.790 2.554 25.724 1.00 35.22 97 LYS A C 1
ATOM 794 O O . LYS A 1 97 ? -31.307 1.612 25.125 1.00 35.22 97 LYS A O 1
ATOM 799 N N . PHE A 1 98 ? -30.210 2.481 26.918 1.00 43.72 98 PHE A N 1
ATOM 800 C CA . PHE A 1 98 ? -30.338 1.341 27.823 1.00 43.72 98 PHE A CA 1
ATOM 801 C C . PHE A 1 98 ? -31.696 1.385 28.521 1.00 43.72 98 PHE A C 1
ATOM 803 O O . PHE A 1 98 ? -32.164 2.517 28.796 1.00 43.72 98 PHE A O 1
#

Secondary structure (DSSP, 8-state):
-----SEEEEESS-B---TT-TTBPPB-TT-EEEEEEE-TTSEEEEEEE-TTS-EEEEEEEGGGEEE--------SS---------------------

Organism: Pichia kudriavzevii (NCBI:txid4909)

Foldseek 3Di:
DDQAFPFKKFFQAWDDDDPVCPQADTHHGRFIWRFRADDPVQKTWIWGQDPVRDIDIHIDGNVRIDTPDPPPPPPDPDPPDDDDPDDDDDDDDDDDDD

Sequence (98 aa):
MSQKPIITAHAIRNYLPSNDLKNCLQLLQDDVVYIMDKSDNQWWDSVVLDPIGNVQRGWFPASYTVTFTFTFTSSSKFKFKITFKFTFKIAVTVTFKF

Radius of gyration: 17.75 Å; chains: 1; bounding box: 48×34×42 Å

InterPro domains:
  IPR001452 SH3 domain [PF07653] (11-64)
  IPR001452 SH3 domain [PS50002] (4-70)
  IPR001452 SH3 domain [SM00326] (7-69)
  IPR036028 SH3-like domain superfamily [SSF50044] (4-66)

pLDDT: mean 73.15, std 21.69, range [32.16, 93.38]